Protein AF-A7TAX3-F1 (afdb_monomer)

Sequence (83 aa):
LQPGSVLHSDDWGAYRNITAHAPNVSSHRVVVHKDYFVDPVTGVNTQEIESTWARVKRMVKSKKGIPTADLQSHLDEVMWRQW

Mean predicted aligned error: 4.81 Å

Foldseek 3Di:
DAAAAEAEEEPPPVCPCVCVVVVSHPYYYYDHVVVPQAPPPPRDHCVVVVVLVVVLVVVCVVVVHDPPVCSVVSVVVSVVVPD

pLDDT: mean 89.55, std 3.57, range [66.81, 95.44]

Organism: Nematostella vectensis (NCBI:txid45351)

Nearest PDB structures (foldseek):
  8hnj-assembly1_A  TM=5.371E-01  e=4.673E+00  Escherichia coli 908519
  4f3p-assembly1_A  TM=5.593E-01  e=5.347E+00  Burkholderia pseudomallei 1710b
  3av0-assembly1_A  TM=2.934E-01  e=2.083E+00  Methanocaldococcus jannaschii
  7u0h-assembly1_n  TM=4.018E-01  e=7.000E+00  Saccharomyces cerevisiae BY4741
  7pic-assembly1_A  TM=2.804E-0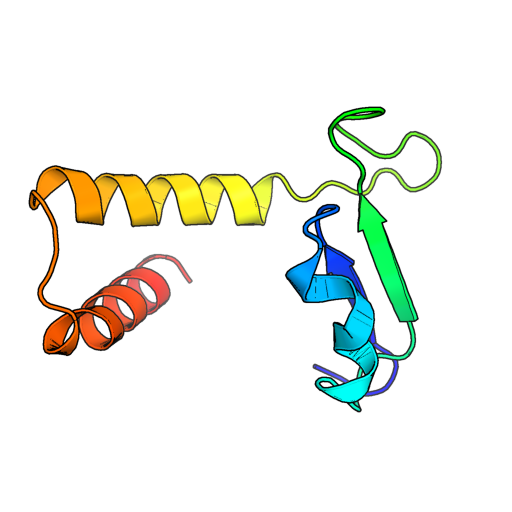1  e=7.000E+00  Mycoplasmoides pneumoniae M129

Structure (mmCIF, N/CA/C/O backbone):
data_AF-A7TAX3-F1
#
_entry.id   AF-A7TAX3-F1
#
loop_
_atom_site.group_PDB
_atom_site.id
_atom_site.type_symbol
_atom_site.label_atom_id
_atom_site.label_alt_id
_atom_site.label_comp_id
_atom_site.label_asym_id
_atom_site.label_entity_id
_atom_site.label_seq_id
_atom_site.pdbx_PDB_ins_code
_atom_site.Cartn_x
_atom_site.Cartn_y
_atom_site.Cartn_z
_atom_site.occupancy
_atom_site.B_iso_or_equiv
_atom_site.auth_seq_id
_atom_site.auth_comp_id
_atom_site.auth_asym_id
_atom_site.auth_atom_id
_atom_site.pdbx_PDB_model_num
ATOM 1 N N . LEU A 1 1 ? 0.447 -11.880 6.761 1.00 77.44 1 LEU A N 1
ATOM 2 C CA . LEU A 1 1 ? -0.615 -11.339 7.641 1.00 77.44 1 LEU A CA 1
ATOM 3 C C . LEU A 1 1 ? -1.047 -12.425 8.604 1.00 77.44 1 LEU A C 1
ATOM 5 O O . LEU A 1 1 ? -1.365 -13.522 8.144 1.00 77.44 1 LEU A O 1
ATOM 9 N N . GLN A 1 2 ? -0.994 -12.145 9.905 1.00 86.81 2 GLN A N 1
ATOM 10 C CA . GLN A 1 2 ? -1.471 -13.091 10.912 1.00 86.81 2 GLN A CA 1
ATOM 11 C C . GLN A 1 2 ? -3.001 -13.208 10.816 1.00 86.81 2 GLN A C 1
ATOM 13 O O . GLN A 1 2 ? -3.651 -12.206 10.500 1.00 86.81 2 GLN A O 1
ATOM 18 N N . PRO A 1 3 ? -3.586 -14.392 11.060 1.00 90.56 3 PRO A N 1
ATOM 19 C CA . PRO A 1 3 ? -5.034 -14.534 11.148 1.00 90.56 3 PRO A CA 1
ATOM 20 C C . PRO A 1 3 ? -5.620 -13.520 12.134 1.00 90.56 3 PRO A C 1
ATOM 22 O O . PRO A 1 3 ? -5.082 -13.328 13.221 1.00 90.56 3 PRO A O 1
ATOM 25 N N . GLY A 1 4 ? -6.704 -12.852 11.744 1.00 89.81 4 GLY A N 1
ATOM 26 C CA . GLY A 1 4 ? -7.345 -11.841 12.585 1.00 89.81 4 GLY A CA 1
ATOM 27 C C . GLY A 1 4 ? -6.853 -10.408 12.356 1.00 89.81 4 GLY A C 1
ATOM 28 O O . GLY A 1 4 ? -7.395 -9.496 12.977 1.00 89.81 4 GLY A O 1
ATOM 29 N N . SER A 1 5 ? -5.884 -10.184 11.458 1.00 91.25 5 SER A N 1
ATOM 30 C CA . SER A 1 5 ? -5.328 -8.846 11.188 1.00 91.25 5 SER A CA 1
ATOM 31 C C . SER A 1 5 ? -6.405 -7.856 10.733 1.00 91.25 5 SER A C 1
ATOM 33 O O . SER A 1 5 ? -7.277 -8.205 9.937 1.00 91.25 5 SER A O 1
ATOM 35 N N . VAL A 1 6 ? -6.299 -6.605 11.181 1.00 91.50 6 VAL A N 1
ATOM 36 C CA . VAL A 1 6 ? -7.078 -5.481 10.645 1.00 91.50 6 VAL A CA 1
ATOM 37 C C . VAL A 1 6 ? -6.238 -4.792 9.580 1.00 91.50 6 VAL A C 1
ATOM 39 O O . VAL A 1 6 ? -5.100 -4.407 9.844 1.00 91.50 6 VAL A O 1
ATOM 42 N N . LEU A 1 7 ? -6.783 -4.648 8.377 1.00 91.19 7 LEU A N 1
ATOM 43 C CA . LEU A 1 7 ? -6.124 -3.936 7.289 1.00 91.19 7 LEU A CA 1
ATOM 44 C C . LEU A 1 7 ? -6.622 -2.493 7.237 1.00 91.19 7 LEU A C 1
ATOM 46 O O . LEU A 1 7 ? -7.829 -2.264 7.247 1.00 91.19 7 LEU A O 1
ATOM 50 N N . HIS A 1 8 ? -5.702 -1.541 7.115 1.00 91.38 8 HIS A N 1
ATOM 51 C CA . HIS A 1 8 ? -6.007 -0.135 6.868 1.00 91.38 8 HIS A CA 1
ATOM 52 C C . HIS A 1 8 ? -5.491 0.275 5.483 1.00 91.38 8 HIS A C 1
ATOM 54 O O . HIS A 1 8 ? -4.354 -0.047 5.140 1.00 91.38 8 HIS A O 1
ATOM 60 N N . SER A 1 9 ? -6.310 0.968 4.691 1.00 91.38 9 SER A N 1
ATOM 61 C CA . SER A 1 9 ? -5.914 1.530 3.389 1.00 91.38 9 SER A CA 1
ATOM 62 C C . SER A 1 9 ? -6.510 2.917 3.165 1.00 91.38 9 SER A C 1
ATOM 64 O O . SER A 1 9 ? -7.375 3.353 3.924 1.00 91.38 9 SER A O 1
ATOM 66 N N . ASP A 1 10 ? -6.090 3.576 2.088 1.00 89.81 10 ASP A N 1
ATOM 67 C CA . ASP A 1 10 ? -6.801 4.729 1.533 1.00 89.81 10 ASP A CA 1
ATOM 68 C C . ASP A 1 10 ? -8.157 4.316 0.911 1.00 89.81 10 ASP A C 1
ATOM 70 O O . ASP A 1 10 ? -8.548 3.139 0.936 1.00 89.81 10 ASP A O 1
ATOM 74 N N . ASP A 1 11 ? -8.887 5.291 0.364 1.00 90.56 11 ASP A N 1
ATOM 75 C CA . ASP A 1 11 ? -10.208 5.114 -0.249 1.00 90.56 11 ASP A CA 1
ATOM 76 C C . ASP A 1 11 ? -10.166 4.692 -1.728 1.00 90.56 11 ASP A C 1
ATOM 78 O O . ASP A 1 11 ? -11.174 4.792 -2.443 1.00 90.56 11 ASP A O 1
ATOM 82 N N . TRP A 1 12 ? -9.031 4.167 -2.206 1.00 91.94 12 TRP A N 1
ATOM 83 C CA . TRP A 1 12 ? -8.918 3.747 -3.593 1.00 91.94 12 TRP A CA 1
ATOM 84 C C . TRP A 1 12 ? -9.864 2.579 -3.902 1.00 91.94 12 TRP A C 1
ATOM 86 O O . TRP A 1 12 ? -9.838 1.515 -3.280 1.00 91.94 12 TRP A O 1
ATOM 96 N N . GLY A 1 13 ? -10.701 2.758 -4.930 1.00 91.38 13 GLY A N 1
ATOM 97 C CA . GLY A 1 13 ? -11.768 1.815 -5.281 1.00 91.38 13 GLY A CA 1
ATOM 98 C C . GLY A 1 13 ? -11.310 0.378 -5.567 1.00 91.38 13 GLY A C 1
ATOM 99 O O . GLY A 1 13 ? -12.116 -0.541 -5.425 1.00 91.38 13 GLY A O 1
ATOM 100 N N . ALA A 1 14 ? -10.035 0.168 -5.912 1.00 90.94 14 ALA A N 1
ATOM 101 C CA . ALA A 1 14 ? -9.452 -1.159 -6.110 1.00 90.94 14 ALA A CA 1
ATOM 102 C C . ALA A 1 14 ? -9.445 -2.015 -4.827 1.00 90.94 14 ALA A C 1
ATOM 104 O O . ALA A 1 14 ? -9.475 -3.241 -4.910 1.00 90.94 14 ALA A O 1
A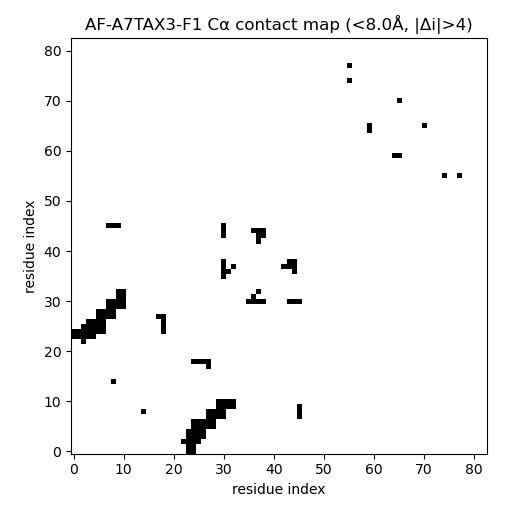TOM 105 N N . TYR A 1 15 ? -9.463 -1.393 -3.642 1.00 91.12 15 TYR A N 1
ATOM 106 C CA . TYR A 1 15 ? -9.413 -2.100 -2.360 1.00 91.12 15 TYR A CA 1
ATOM 107 C C . TYR A 1 15 ? -10.776 -2.552 -1.829 1.00 91.12 15 TYR A C 1
ATOM 109 O O . TYR A 1 15 ? -10.827 -3.277 -0.840 1.00 91.12 15 TYR A O 1
ATOM 117 N N . ARG A 1 16 ? -11.891 -2.204 -2.486 1.00 89.31 16 ARG A N 1
ATOM 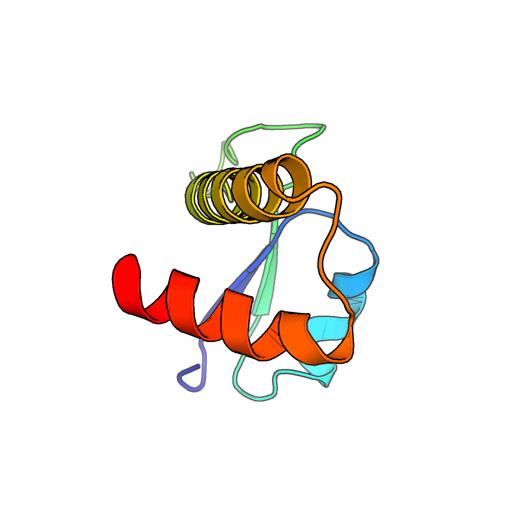118 C CA . ARG A 1 16 ? -13.252 -2.518 -1.998 1.00 89.31 16 ARG A CA 1
ATOM 119 C C . ARG A 1 16 ? -13.509 -4.003 -1.731 1.00 89.31 16 ARG A C 1
ATOM 121 O O . ARG A 1 16 ? -14.346 -4.320 -0.896 1.00 89.31 16 ARG A O 1
ATOM 128 N N . ASN A 1 17 ? -12.819 -4.897 -2.439 1.00 89.31 17 ASN A N 1
ATOM 129 C CA . ASN A 1 17 ? -12.981 -6.347 -2.301 1.00 89.31 17 ASN A CA 1
ATOM 130 C C . ASN A 1 17 ? -11.734 -7.035 -1.718 1.00 89.31 17 ASN A C 1
ATOM 132 O O . ASN A 1 17 ? -11.514 -8.223 -1.939 1.00 89.31 17 ASN A O 1
ATOM 136 N N . ILE A 1 18 ? -10.874 -6.301 -1.006 1.00 89.31 18 ILE A N 1
ATOM 137 C CA . ILE A 1 18 ? -9.576 -6.828 -0.562 1.00 89.31 18 ILE A CA 1
ATOM 138 C C . ILE A 1 18 ? -9.702 -8.011 0.402 1.00 89.31 18 ILE A C 1
ATOM 140 O O . ILE A 1 18 ? -8.870 -8.913 0.372 1.00 89.31 18 ILE A O 1
ATOM 144 N N . THR A 1 19 ? -10.769 -8.069 1.201 1.00 88.75 19 THR A N 1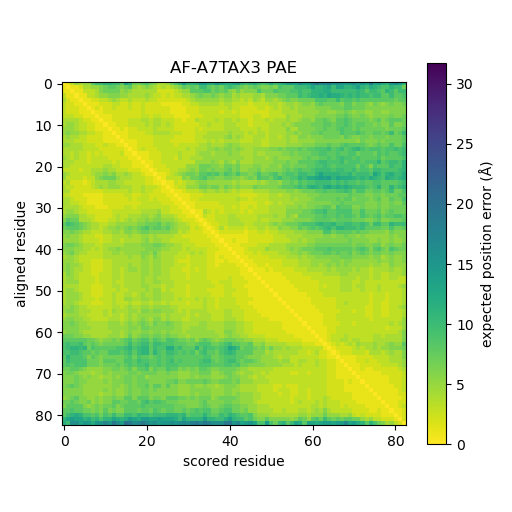
ATOM 145 C CA . THR A 1 19 ? -11.045 -9.190 2.113 1.00 88.75 19 THR A CA 1
ATOM 146 C C . THR A 1 19 ? -11.284 -10.506 1.372 1.00 88.75 19 THR A C 1
ATOM 148 O O . THR A 1 19 ? -10.906 -11.556 1.883 1.00 88.75 19 THR A O 1
ATOM 151 N N . ALA A 1 20 ? -11.805 -10.474 0.140 1.00 89.12 20 ALA A N 1
ATOM 152 C CA . ALA A 1 20 ? -11.934 -11.668 -0.700 1.00 89.12 20 ALA A CA 1
ATOM 153 C C . ALA A 1 20 ? -10.578 -12.201 -1.201 1.00 89.12 20 ALA A C 1
ATOM 155 O O . ALA A 1 20 ? -10.468 -13.368 -1.571 1.00 89.12 20 ALA A O 1
ATOM 156 N N . HIS A 1 21 ? -9.544 -11.356 -1.209 1.00 89.38 21 HIS A N 1
ATOM 157 C C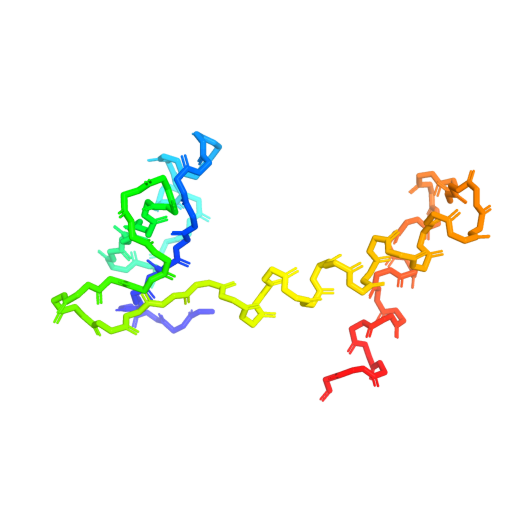A . HIS A 1 21 ? -8.197 -11.689 -1.681 1.00 89.38 21 HIS A CA 1
ATOM 158 C C . HIS A 1 21 ? -7.175 -11.835 -0.541 1.00 89.38 21 HIS A C 1
ATOM 160 O O . HIS A 1 21 ? -6.053 -12.283 -0.773 1.00 89.38 21 HIS A O 1
ATOM 166 N N . ALA A 1 22 ? -7.554 -11.491 0.692 1.00 89.69 22 ALA A N 1
ATOM 167 C CA . ALA A 1 22 ? -6.702 -11.535 1.874 1.00 89.69 22 ALA A CA 1
ATOM 168 C C . ALA A 1 22 ? -7.390 -12.336 2.999 1.00 89.69 22 ALA A C 1
ATOM 170 O O . ALA A 1 22 ? -7.889 -11.746 3.956 1.00 89.69 22 ALA A O 1
ATOM 171 N N . PRO A 1 23 ? -7.396 -13.683 2.930 1.00 86.31 23 PRO A N 1
ATOM 172 C CA . PRO A 1 23 ? -8.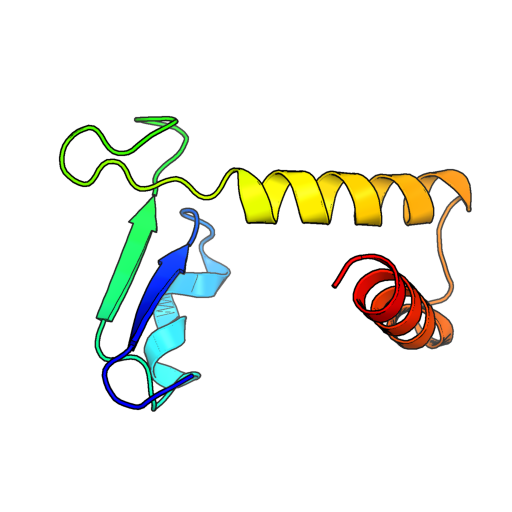198 -14.540 3.818 1.00 86.31 23 PRO A CA 1
ATOM 173 C C . PRO A 1 23 ? -7.819 -14.450 5.306 1.00 86.31 23 PRO A C 1
ATOM 175 O O . PRO A 1 23 ? -8.601 -14.833 6.169 1.00 86.31 23 PRO A O 1
ATOM 178 N N . ASN A 1 24 ? -6.634 -13.920 5.624 1.00 90.38 24 ASN A N 1
ATOM 179 C CA . ASN A 1 24 ? -6.177 -13.730 7.003 1.00 90.38 24 ASN A CA 1
ATOM 180 C C . ASN A 1 24 ? -6.603 -12.376 7.608 1.00 90.38 24 ASN A C 1
ATOM 182 O O . ASN A 1 24 ? -6.292 -12.108 8.771 1.00 90.38 24 ASN A O 1
ATOM 186 N N . VAL A 1 25 ? -7.276 -11.514 6.838 1.00 91.56 25 VAL A N 1
ATOM 187 C CA . VAL A 1 25 ? -7.768 -10.203 7.283 1.00 91.56 25 VAL A CA 1
ATOM 188 C C . VAL A 1 25 ? -9.178 -10.355 7.851 1.00 91.56 25 VAL A C 1
ATOM 190 O O . VAL A 1 25 ? -10.088 -10.789 7.153 1.00 91.56 25 VAL A O 1
ATOM 193 N N . SER A 1 26 ? -9.368 -9.978 9.116 1.00 89.38 26 SER A N 1
ATOM 194 C CA . SER A 1 26 ? -10.676 -10.020 9.789 1.00 89.38 26 SER A CA 1
ATOM 195 C C . SER A 1 26 ? -11.567 -8.836 9.427 1.00 89.38 26 SER A C 1
ATOM 197 O O . SER A 1 26 ? -12.789 -8.955 9.409 1.00 89.38 26 SER A O 1
ATOM 199 N N . SER A 1 27 ? -10.961 -7.678 9.164 1.00 90.12 27 SER A N 1
ATOM 200 C CA . SER A 1 27 ? -11.669 -6.460 8.788 1.00 90.12 27 S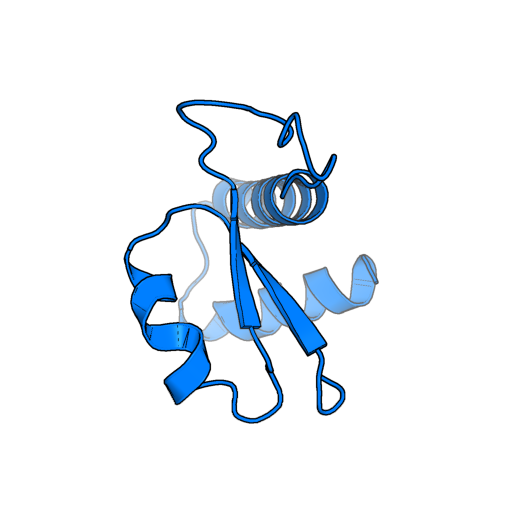ER A CA 1
ATOM 201 C C . SER A 1 27 ? -10.778 -5.531 7.973 1.00 90.12 27 SER A C 1
ATOM 203 O O . SER A 1 27 ? -9.558 -5.495 8.145 1.00 90.12 27 SER A O 1
ATOM 205 N N . HIS A 1 28 ? -11.411 -4.767 7.088 1.00 91.69 28 HIS A N 1
ATOM 206 C CA . HIS A 1 28 ? -10.773 -3.730 6.289 1.00 91.69 28 HIS A CA 1
ATOM 207 C C . HIS A 1 28 ? -11.364 -2.373 6.670 1.00 91.69 28 HIS A C 1
ATOM 209 O O . HIS A 1 28 ? -12.582 -2.201 6.686 1.00 91.69 28 HIS A O 1
ATOM 215 N N . ARG A 1 29 ? -10.494 -1.431 7.031 1.00 91.38 29 ARG A N 1
ATOM 216 C CA . ARG A 1 29 ? -10.824 -0.055 7.398 1.00 91.38 29 ARG A CA 1
ATOM 217 C C . ARG A 1 29 ? -10.204 0.896 6.381 1.00 91.38 29 ARG A C 1
ATOM 219 O O . ARG A 1 29 ? -9.094 0.669 5.904 1.00 91.38 29 ARG A O 1
ATOM 226 N N . VAL A 1 30 ? -10.923 1.967 6.078 1.00 91.12 30 VAL A N 1
ATOM 227 C CA . VAL A 1 30 ? -10.556 2.929 5.037 1.00 91.12 30 VAL A CA 1
ATOM 228 C C . VAL A 1 30 ? -10.333 4.299 5.666 1.00 91.12 30 VAL A C 1
ATOM 230 O O . VAL A 1 30 ? -11.171 4.762 6.435 1.00 91.12 30 VAL A O 1
ATOM 233 N N . VAL A 1 31 ? -9.217 4.941 5.323 1.00 89.62 31 VAL A N 1
ATOM 234 C CA . VAL A 1 31 ? -8.906 6.327 5.681 1.00 89.62 31 VAL A CA 1
ATOM 235 C C . VAL A 1 31 ? -9.203 7.219 4.477 1.00 89.62 31 VAL A C 1
ATOM 237 O O . VAL A 1 31 ? -8.506 7.179 3.461 1.00 89.62 31 VAL A O 1
ATOM 240 N N . VAL A 1 32 ? -10.252 8.036 4.586 1.00 89.88 32 VAL A N 1
ATOM 241 C CA . VAL A 1 32 ? -10.690 8.939 3.512 1.00 89.88 32 VAL A CA 1
ATOM 242 C C . VAL A 1 32 ? -9.944 10.271 3.621 1.00 89.88 32 VAL A C 1
ATOM 244 O O . VAL A 1 32 ? -10.325 11.155 4.387 1.00 89.88 32 VAL A O 1
ATOM 247 N N . HIS A 1 33 ? -8.896 10.436 2.811 1.00 84.69 33 HIS A N 1
ATOM 248 C CA . HIS A 1 33 ? -7.998 11.602 2.859 1.00 84.69 33 HIS A CA 1
ATOM 249 C C . HIS A 1 33 ? -8.671 12.910 2.436 1.00 84.69 33 HIS A C 1
ATOM 251 O O . HIS A 1 33 ? -8.191 13.994 2.766 1.00 84.69 33 HIS A O 1
ATOM 257 N N . LYS A 1 34 ? -9.790 12.814 1.709 1.00 88.06 34 LYS A N 1
ATOM 258 C CA . LYS A 1 34 ? -10.621 13.966 1.359 1.00 88.06 34 LYS A CA 1
ATOM 259 C C . LYS A 1 34 ? -11.246 14.619 2.593 1.00 88.06 34 LYS A C 1
ATOM 261 O O . LYS A 1 34 ? -11.382 15.839 2.614 1.00 88.06 34 LYS A O 1
ATOM 266 N N . ASP A 1 35 ? -11.625 13.811 3.577 1.00 89.81 35 ASP A N 1
ATOM 267 C CA . ASP A 1 35 ? -12.336 14.281 4.762 1.00 89.81 35 ASP A CA 1
ATOM 268 C C . ASP A 1 35 ? -11.348 14.583 5.889 1.00 89.81 35 ASP A C 1
ATOM 270 O O . ASP A 1 35 ? -11.388 15.663 6.480 1.00 89.81 35 ASP A O 1
ATOM 274 N N . TYR A 1 36 ? -10.418 13.656 6.147 1.00 87.62 36 TYR A N 1
ATOM 275 C CA . TYR A 1 36 ? -9.420 13.792 7.201 1.00 87.62 36 TYR A CA 1
ATOM 276 C C . TYR A 1 36 ? -8.081 13.174 6.795 1.00 87.62 36 TYR A C 1
ATOM 278 O O . TYR A 1 36 ? -8.009 12.034 6.349 1.00 87.62 36 TYR A O 1
ATOM 286 N N . PHE A 1 37 ? -6.999 13.918 7.018 1.00 86.50 37 PHE A N 1
ATOM 287 C CA . PHE A 1 37 ? -5.629 13.434 6.816 1.00 86.50 37 PHE A CA 1
ATOM 288 C C . PHE A 1 37 ? -5.191 12.400 7.870 1.00 86.50 37 PHE A C 1
ATOM 290 O O . PHE A 1 37 ? -4.364 11.531 7.613 1.00 86.50 37 PHE A O 1
ATOM 297 N N . VAL A 1 38 ? -5.758 12.507 9.071 1.00 90.62 38 VAL A N 1
ATOM 298 C CA . VAL A 1 38 ? -5.648 11.540 10.165 1.00 90.62 38 VAL A CA 1
ATOM 299 C C . VAL A 1 38 ? -7.065 11.310 10.663 1.00 90.62 38 VAL A C 1
ATOM 301 O O . VAL A 1 38 ? -7.762 12.284 10.944 1.00 90.62 38 VAL A O 1
ATOM 304 N N . ASP A 1 39 ? -7.499 10.056 10.765 1.00 89.62 39 ASP A N 1
ATOM 305 C CA . ASP A 1 39 ? -8.826 9.726 11.287 1.00 89.62 39 ASP A CA 1
ATOM 306 C C . ASP A 1 39 ? -8.979 10.294 12.717 1.00 89.62 39 ASP A C 1
ATOM 308 O O . ASP A 1 39 ? -8.198 9.931 13.601 1.00 89.62 39 ASP A O 1
ATOM 312 N N . PRO A 1 40 ? -9.960 11.178 12.981 1.00 89.88 40 PRO A N 1
ATOM 313 C CA . PRO A 1 40 ? -10.094 11.845 14.275 1.00 89.88 40 PRO A CA 1
ATOM 314 C C . PRO A 1 40 ? -10.585 10.923 15.402 1.00 89.88 40 PRO A C 1
ATOM 316 O O . PRO A 1 40 ? -10.456 11.274 16.572 1.00 89.88 40 PRO A O 1
ATOM 319 N N . VAL A 1 41 ? -11.161 9.763 15.074 1.00 90.31 41 VAL A N 1
ATOM 320 C CA . VAL A 1 41 ? -11.661 8.775 16.039 1.00 90.31 41 VAL A CA 1
ATOM 321 C C . VAL A 1 41 ? -10.580 7.751 16.362 1.00 90.31 41 VAL A C 1
ATOM 323 O O . VAL A 1 41 ? -10.369 7.416 17.526 1.00 90.31 41 VAL A O 1
ATOM 326 N N . THR A 1 42 ? -9.906 7.229 15.337 1.00 89.31 42 THR A N 1
ATOM 327 C CA . THR A 1 42 ? -8.952 6.121 15.500 1.00 89.31 42 THR A CA 1
ATOM 328 C C . THR A 1 42 ? -7.491 6.563 15.534 1.00 89.31 42 THR A C 1
ATOM 330 O O . THR A 1 42 ? -6.636 5.787 15.956 1.00 89.31 42 THR A O 1
ATOM 333 N N . GLY A 1 43 ? -7.183 7.785 15.090 1.00 91.19 43 GLY A N 1
ATOM 334 C CA . GLY A 1 43 ? -5.818 8.297 14.937 1.00 91.19 43 GLY A CA 1
ATOM 335 C C . GLY A 1 43 ? -5.040 7.675 13.771 1.00 91.19 43 GLY A C 1
ATOM 336 O O . GLY A 1 43 ? -3.867 7.998 13.575 1.00 91.19 43 GLY A O 1
ATOM 337 N N . VAL A 1 44 ? -5.657 6.776 12.996 1.00 92.31 44 VAL A N 1
ATOM 338 C CA . VAL A 1 44 ? -4.981 6.065 11.908 1.00 92.31 44 VAL A 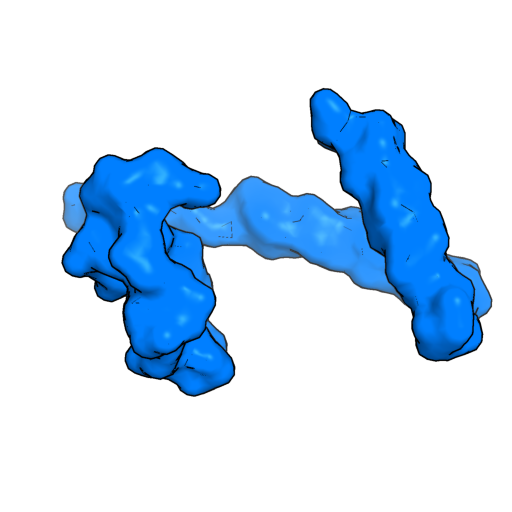CA 1
ATOM 339 C C . VAL A 1 44 ? -4.802 6.970 10.691 1.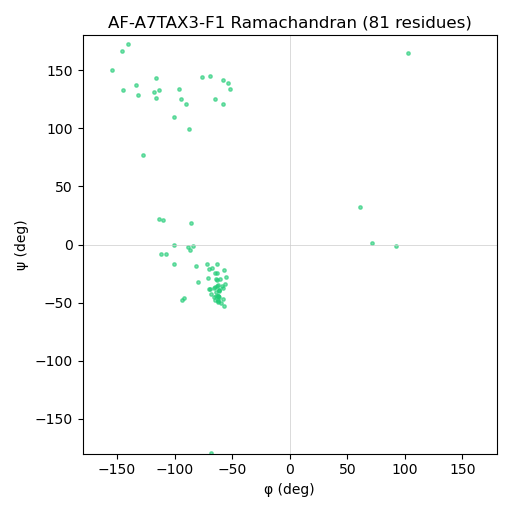00 92.31 44 VAL A C 1
ATOM 341 O O . VAL A 1 44 ? -5.650 7.798 10.364 1.00 92.31 44 VAL A O 1
ATOM 344 N N . ASN A 1 45 ? -3.680 6.788 10.003 1.00 91.94 45 ASN A N 1
ATOM 345 C CA . ASN A 1 45 ? -3.358 7.416 8.729 1.00 91.94 45 ASN A CA 1
ATOM 346 C C . ASN A 1 45 ? -2.529 6.445 7.868 1.00 91.94 45 ASN A C 1
ATOM 348 O O . ASN A 1 45 ? -2.022 5.442 8.373 1.00 91.94 45 ASN A O 1
ATOM 352 N N . THR A 1 46 ? -2.380 6.746 6.577 1.00 91.31 46 THR A N 1
ATOM 353 C CA . THR A 1 46 ? -1.574 5.958 5.622 1.00 91.31 46 THR A CA 1
ATOM 354 C C . THR A 1 46 ? -0.302 6.690 5.179 1.00 91.31 46 THR A C 1
ATOM 356 O O . THR A 1 46 ? 0.315 6.342 4.173 1.00 91.31 46 THR A O 1
ATOM 359 N N . GLN A 1 47 ? 0.154 7.672 5.963 1.00 89.88 47 GLN A N 1
ATOM 360 C CA . GLN A 1 47 ? 1.269 8.556 5.604 1.00 89.88 47 GLN A CA 1
ATOM 361 C C . GLN A 1 47 ? 2.596 7.835 5.390 1.00 89.88 47 GLN A C 1
ATOM 363 O O . GLN A 1 47 ? 3.365 8.193 4.495 1.00 89.88 47 GLN A O 1
ATOM 368 N N . GLU A 1 48 ? 2.888 6.830 6.213 1.00 89.69 48 GLU A N 1
ATOM 369 C CA . GLU A 1 48 ? 4.134 6.072 6.114 1.00 89.69 48 GLU A CA 1
ATOM 370 C C . GLU A 1 48 ? 4.228 5.343 4.767 1.00 89.69 48 GLU A C 1
ATOM 372 O O . GLU A 1 48 ? 5.222 5.471 4.041 1.00 89.69 48 GLU A O 1
ATOM 377 N N . ILE A 1 49 ? 3.164 4.627 4.390 1.00 88.50 49 ILE A N 1
ATOM 378 C CA . ILE A 1 49 ? 3.134 3.875 3.138 1.00 88.50 49 ILE A CA 1
ATOM 379 C C . ILE A 1 49 ? 3.073 4.818 1.927 1.00 88.50 49 ILE A C 1
ATOM 381 O O . ILE A 1 49 ? 3.782 4.598 0.944 1.00 88.50 49 ILE A O 1
ATOM 385 N N . GLU A 1 50 ? 2.329 5.924 2.007 1.00 90.50 50 GLU A N 1
ATOM 386 C CA . GLU A 1 50 ? 2.286 6.950 0.957 1.00 90.50 50 GLU A CA 1
ATOM 387 C C . GLU A 1 50 ? 3.648 7.610 0.723 1.00 90.50 50 GLU A C 1
ATOM 389 O O . GLU A 1 50 ? 4.091 7.747 -0.425 1.00 90.50 50 GLU A O 1
ATOM 394 N N . SER A 1 51 ? 4.349 7.962 1.802 1.00 91.06 51 SER A N 1
ATOM 395 C CA . SER A 1 51 ? 5.697 8.537 1.753 1.00 91.06 51 SER A CA 1
ATOM 396 C C . SER A 1 51 ? 6.709 7.548 1.172 1.00 91.06 51 SER A C 1
ATOM 398 O O . SER A 1 51 ? 7.533 7.916 0.325 1.00 91.06 51 SER A O 1
ATOM 400 N N . THR A 1 52 ? 6.606 6.274 1.554 1.00 90.50 52 THR A N 1
ATOM 401 C CA . THR A 1 52 ? 7.428 5.186 1.007 1.00 90.50 52 THR A CA 1
ATOM 402 C C . THR A 1 52 ? 7.224 5.062 -0.505 1.00 90.50 52 THR A C 1
ATOM 404 O O . THR A 1 52 ? 8.184 5.139 -1.281 1.00 90.50 52 THR A O 1
ATOM 407 N N . TRP A 1 53 ? 5.971 4.998 -0.966 1.00 90.81 53 TRP A N 1
ATOM 408 C CA . TRP A 1 53 ? 5.655 4.963 -2.396 1.00 90.81 53 TRP A CA 1
ATOM 409 C C . TRP A 1 53 ? 6.092 6.225 -3.138 1.00 90.81 53 TRP A C 1
ATOM 411 O O . TRP A 1 53 ? 6.513 6.145 -4.295 1.00 90.81 53 TRP A O 1
ATOM 421 N N . ALA A 1 54 ? 6.016 7.401 -2.515 1.00 92.75 54 ALA A N 1
ATOM 422 C CA . ALA A 1 54 ? 6.506 8.639 -3.112 1.00 92.75 54 ALA A CA 1
ATOM 423 C C . ALA A 1 54 ? 8.018 8.573 -3.393 1.00 92.75 54 ALA A C 1
ATOM 425 O O . ALA A 1 54 ? 8.460 8.990 -4.471 1.00 92.75 54 ALA A O 1
ATOM 426 N N . ARG A 1 55 ? 8.806 7.990 -2.480 1.00 90.25 55 ARG A N 1
ATOM 427 C CA . ARG A 1 55 ? 10.250 7.771 -2.660 1.00 90.25 55 ARG A CA 1
ATOM 428 C C . ARG A 1 55 ? 10.544 6.769 -3.779 1.00 90.25 55 ARG A C 1
ATOM 430 O O . ARG A 1 55 ? 11.372 7.069 -4.641 1.00 90.25 55 ARG A O 1
ATOM 437 N N . VAL A 1 56 ? 9.828 5.641 -3.824 1.00 90.19 56 VAL A N 1
ATOM 438 C CA . VAL A 1 56 ? 9.938 4.648 -4.913 1.00 90.19 56 VAL A CA 1
ATOM 439 C C . VAL A 1 56 ? 9.641 5.308 -6.264 1.00 90.19 56 VAL A C 1
ATOM 441 O O . VAL A 1 56 ? 10.468 5.281 -7.176 1.00 90.19 56 VAL A O 1
ATOM 444 N N . LYS A 1 57 ? 8.497 5.996 -6.381 1.00 89.69 57 LYS A N 1
ATOM 445 C CA . LYS A 1 57 ? 8.085 6.687 -7.614 1.00 89.69 57 LYS A CA 1
ATOM 446 C C . LYS A 1 57 ? 9.099 7.740 -8.055 1.00 89.69 57 LYS A C 1
ATOM 448 O O . LYS A 1 57 ? 9.304 7.914 -9.255 1.00 89.69 57 LYS A O 1
ATOM 453 N N . ARG A 1 58 ? 9.744 8.446 -7.119 1.00 91.06 58 ARG A N 1
ATOM 454 C CA . ARG A 1 58 ? 10.789 9.432 -7.435 1.00 91.06 58 ARG A CA 1
ATOM 455 C C . ARG A 1 58 ? 11.992 8.782 -8.121 1.00 91.06 58 ARG A C 1
ATOM 457 O O . ARG A 1 58 ? 12.452 9.318 -9.123 1.00 91.06 58 ARG A O 1
ATOM 464 N N . MET A 1 59 ? 12.450 7.629 -7.631 1.00 87.50 59 MET A N 1
ATOM 465 C CA . MET A 1 59 ? 13.547 6.864 -8.242 1.00 87.50 59 MET A CA 1
ATOM 466 C C . MET A 1 59 ? 13.190 6.388 -9.658 1.00 87.50 59 MET A C 1
ATOM 468 O O . MET A 1 59 ? 13.976 6.554 -10.593 1.00 87.50 59 MET A O 1
ATOM 472 N N . VAL A 1 60 ? 11.977 5.862 -9.846 1.00 89.31 60 VAL A N 1
ATOM 473 C CA . VAL A 1 60 ? 11.502 5.428 -11.171 1.00 89.31 60 VAL A CA 1
ATOM 474 C C . VAL A 1 60 ? 11.463 6.613 -12.143 1.00 89.31 60 VAL A C 1
ATOM 476 O O . VAL A 1 60 ? 11.950 6.528 -13.272 1.00 89.31 60 VAL A O 1
ATOM 479 N N . LYS A 1 61 ? 10.937 7.760 -11.695 1.00 90.50 61 LYS A N 1
ATOM 480 C CA . LYS A 1 61 ? 10.863 8.983 -12.505 1.00 90.50 61 LYS A CA 1
ATOM 481 C C . LYS A 1 61 ? 12.240 9.556 -12.841 1.00 90.50 61 LYS A C 1
ATOM 483 O O . LYS A 1 61 ? 12.422 10.011 -13.967 1.00 90.50 61 LYS A O 1
ATOM 488 N N . SER A 1 62 ? 13.218 9.505 -11.931 1.00 90.75 62 SER A N 1
ATOM 489 C CA . SER A 1 62 ? 14.579 9.987 -12.223 1.00 90.75 62 SER A CA 1
ATOM 490 C C . SER A 1 62 ? 15.277 9.170 -13.312 1.00 90.75 62 SER A C 1
ATOM 492 O O . SER A 1 62 ? 16.141 9.696 -14.006 1.00 90.75 62 SER A O 1
ATOM 494 N N . LYS A 1 63 ? 14.868 7.911 -13.507 1.00 89.12 63 LYS A N 1
ATOM 495 C CA . LYS A 1 63 ? 15.330 7.041 -14.600 1.00 89.12 63 LYS A CA 1
ATOM 496 C C . LYS A 1 63 ? 14.566 7.251 -15.918 1.00 89.12 63 LYS A C 1
ATOM 498 O O . LYS A 1 63 ? 14.904 6.623 -16.912 1.00 89.12 63 LYS A O 1
ATOM 503 N N . LYS A 1 64 ? 13.576 8.158 -15.945 1.00 91.38 64 LYS A N 1
ATOM 504 C CA . LYS A 1 64 ? 12.632 8.382 -17.061 1.00 91.38 64 LYS A CA 1
ATOM 505 C C . LYS A 1 64 ? 11.782 7.149 -17.393 1.00 91.38 64 LYS A C 1
ATOM 507 O O . LYS A 1 64 ? 11.373 6.960 -18.534 1.00 91.38 64 LYS A O 1
ATOM 512 N N . GLY A 1 65 ? 11.477 6.352 -16.372 1.00 88.00 65 GLY A N 1
ATOM 513 C CA . GLY A 1 65 ? 10.807 5.066 -16.517 1.00 88.00 65 GLY A CA 1
ATOM 514 C C . GLY A 1 65 ? 11.781 3.900 -16.382 1.00 88.00 65 GLY A C 1
ATOM 515 O O . GLY A 1 65 ? 12.997 4.065 -16.391 1.00 88.00 65 GLY A O 1
ATOM 516 N N . ILE A 1 66 ? 11.215 2.715 -16.192 1.00 90.31 66 ILE A N 1
ATOM 517 C CA . ILE A 1 66 ? 11.934 1.445 -16.093 1.00 90.31 66 ILE A CA 1
ATOM 518 C C . ILE A 1 66 ? 11.165 0.466 -16.985 1.00 90.31 66 ILE A C 1
ATOM 520 O O . ILE A 1 66 ? 9.928 0.496 -16.952 1.00 90.31 66 ILE A O 1
ATOM 524 N N . PRO A 1 67 ? 11.840 -0.370 -17.791 1.00 93.50 67 PRO A N 1
ATOM 525 C CA . PRO A 1 67 ? 11.170 -1.434 -18.524 1.00 93.50 67 PRO A CA 1
ATOM 526 C C . PRO A 1 67 ? 10.348 -2.307 -17.575 1.00 93.50 67 PRO A C 1
ATOM 528 O O . PRO A 1 67 ? 10.802 -2.642 -16.484 1.00 93.50 67 PRO A O 1
ATOM 531 N N . THR A 1 68 ? 9.145 -2.713 -17.980 1.00 90.88 68 THR A N 1
ATOM 532 C CA . THR A 1 68 ? 8.265 -3.534 -17.128 1.00 90.88 68 THR A CA 1
ATOM 533 C C . THR A 1 68 ? 8.939 -4.830 -16.673 1.00 90.88 68 THR A C 1
ATOM 535 O O . THR A 1 68 ? 8.731 -5.250 -15.539 1.00 90.88 68 THR A O 1
ATOM 538 N N . ALA A 1 69 ? 9.795 -5.416 -17.518 1.00 95.44 69 ALA A N 1
ATOM 539 C CA . ALA A 1 69 ? 10.588 -6.601 -17.190 1.00 95.44 69 ALA A CA 1
ATOM 540 C C . ALA A 1 69 ? 11.543 -6.388 -15.997 1.00 95.44 69 ALA A C 1
ATOM 542 O O . ALA A 1 69 ? 11.790 -7.323 -15.242 1.00 95.44 69 ALA A O 1
ATOM 543 N N . ASP A 1 70 ? 12.014 -5.156 -15.786 1.00 92.50 70 ASP A N 1
ATOM 544 C CA . ASP A 1 70 ? 12.962 -4.794 -14.726 1.00 92.50 70 ASP A CA 1
ATOM 545 C C . ASP A 1 70 ? 12.278 -4.139 -13.517 1.00 92.50 70 ASP A C 1
ATOM 547 O O . ASP A 1 70 ? 12.944 -3.742 -12.558 1.00 92.50 70 ASP A O 1
ATOM 551 N N . LEU A 1 71 ? 10.951 -3.963 -13.552 1.00 90.31 71 LEU A N 1
ATOM 552 C CA . LEU A 1 71 ? 10.227 -3.283 -12.480 1.00 90.31 71 LEU A CA 1
ATOM 553 C C . LEU A 1 71 ? 10.331 -4.064 -11.168 1.00 90.31 71 LEU A C 1
ATOM 555 O O . LEU A 1 71 ? 10.595 -3.461 -10.130 1.00 90.31 71 LEU A O 1
ATOM 559 N N . GLN A 1 72 ? 10.163 -5.388 -11.219 1.00 92.69 72 GLN A N 1
ATOM 560 C CA . GLN A 1 72 ? 10.194 -6.226 -10.021 1.00 92.69 72 GLN A CA 1
ATOM 561 C C . GLN A 1 72 ? 11.560 -6.169 -9.330 1.00 92.69 72 GLN A C 1
ATOM 563 O O . GLN A 1 72 ? 11.617 -5.883 -8.141 1.00 92.69 72 GLN A O 1
ATOM 568 N N . SER A 1 73 ? 12.657 -6.321 -10.077 1.00 92.38 73 SER A N 1
ATOM 569 C CA . SER A 1 73 ? 14.011 -6.269 -9.508 1.00 92.38 73 SER A CA 1
ATOM 570 C C . SER A 1 73 ? 14.333 -4.908 -8.883 1.00 92.38 73 SER A C 1
ATOM 572 O O . SER A 1 73 ? 14.991 -4.837 -7.847 1.00 92.38 73 SER A O 1
ATOM 574 N N . HIS A 1 74 ? 13.825 -3.814 -9.459 1.00 89.19 74 HIS A N 1
ATOM 575 C CA . HIS A 1 74 ? 13.951 -2.488 -8.857 1.00 89.19 74 HIS A CA 1
ATOM 576 C C . HIS A 1 74 ? 13.120 -2.326 -7.582 1.00 89.19 74 HIS A C 1
ATOM 578 O O . HIS A 1 74 ? 13.571 -1.644 -6.662 1.00 89.19 74 HIS A O 1
ATOM 584 N N . LEU A 1 75 ? 11.914 -2.899 -7.528 1.00 89.69 75 LEU A N 1
ATOM 585 C CA . LEU A 1 75 ? 11.110 -2.905 -6.308 1.00 89.69 75 LEU A CA 1
ATOM 586 C C . LEU A 1 75 ? 11.813 -3.718 -5.218 1.00 89.69 75 LEU A C 1
ATOM 588 O O . LEU A 1 75 ? 11.985 -3.197 -4.121 1.00 89.69 75 LEU A O 1
ATOM 592 N N . ASP A 1 76 ? 12.298 -4.917 -5.539 1.00 91.69 76 ASP A N 1
ATOM 593 C CA . ASP A 1 76 ? 13.008 -5.794 -4.602 1.00 91.69 76 ASP A CA 1
ATOM 594 C C . ASP A 1 76 ? 14.246 -5.104 -4.008 1.00 91.69 76 ASP A C 1
ATOM 596 O O . ASP A 1 76 ? 14.416 -5.075 -2.791 1.00 91.69 76 ASP A O 1
ATOM 600 N N . GLU A 1 77 ? 15.064 -4.458 -4.845 1.00 90.75 77 GLU A N 1
ATOM 601 C CA . GLU A 1 77 ? 16.243 -3.701 -4.404 1.00 90.75 77 GLU A CA 1
ATOM 602 C C . GLU A 1 77 ? 15.870 -2.528 -3.481 1.00 90.75 77 GLU A C 1
ATOM 604 O O . GLU A 1 77 ? 16.564 -2.237 -2.503 1.00 90.75 77 GLU A O 1
ATOM 609 N N . VAL A 1 78 ? 14.771 -1.827 -3.779 1.00 86.62 78 VAL A N 1
ATOM 610 C CA . VAL A 1 78 ? 14.300 -0.726 -2.931 1.00 86.62 78 VAL A CA 1
ATOM 611 C C . VAL A 1 78 ? 13.794 -1.241 -1.589 1.00 86.62 78 VAL A C 1
ATOM 613 O O . VAL A 1 78 ? 14.111 -0.624 -0.571 1.00 86.62 78 VAL A O 1
ATOM 616 N N . MET A 1 79 ? 13.046 -2.343 -1.584 1.00 87.94 79 MET A N 1
ATOM 617 C CA . MET A 1 79 ? 12.558 -2.966 -0.356 1.00 87.94 79 MET A CA 1
ATOM 618 C C . MET A 1 79 ? 13.736 -3.440 0.499 1.00 87.94 79 MET A C 1
ATOM 620 O O . MET A 1 79 ? 13.822 -3.045 1.654 1.00 87.94 79 MET A O 1
ATOM 624 N N . TRP A 1 80 ? 14.702 -4.157 -0.085 1.00 89.06 80 TRP A N 1
ATOM 625 C CA . TRP A 1 80 ? 15.900 -4.643 0.613 1.00 89.06 80 TRP A CA 1
ATOM 626 C C . TRP A 1 80 ? 16.743 -3.532 1.256 1.00 89.06 80 TRP A C 1
ATOM 628 O O . TRP A 1 80 ? 17.312 -3.712 2.325 1.00 89.06 80 TRP A O 1
ATOM 638 N N . ARG A 1 81 ? 16.873 -2.370 0.607 1.00 86.88 81 ARG A N 1
ATOM 639 C CA . ARG A 1 81 ? 17.696 -1.268 1.141 1.00 86.88 81 ARG A CA 1
ATOM 640 C C . ARG A 1 81 ? 17.000 -0.414 2.192 1.00 86.88 81 ARG A C 1
ATOM 642 O O . ARG A 1 81 ? 17.672 0.395 2.831 1.00 86.88 81 ARG A O 1
ATOM 649 N N . GLN A 1 82 ? 15.675 -0.464 2.268 1.00 78.25 82 GLN A N 1
ATOM 650 C CA . GLN A 1 82 ? 14.890 0.442 3.110 1.00 78.25 82 GLN A CA 1
ATOM 651 C C . GLN A 1 82 ? 14.209 -0.258 4.287 1.00 78.25 82 GLN A C 1
ATOM 653 O O . GLN A 1 82 ? 13.643 0.448 5.118 1.00 78.25 82 GLN A O 1
ATOM 658 N N . TRP A 1 83 ? 14.245 -1.591 4.333 1.00 66.81 83 TRP A N 1
ATOM 659 C CA . TRP A 1 83 ? 13.634 -2.449 5.348 1.00 66.81 83 TRP A CA 1
ATOM 660 C C . TRP A 1 83 ? 14.700 -3.389 5.908 1.00 66.81 83 TRP A C 1
ATOM 662 O O . TRP A 1 83 ? 14.694 -3.599 7.140 1.00 66.81 83 TRP A O 1
#

Solvent-accessible surface area (backbone atoms only — not comparable to full-atom values): 5158 Å² total; per-residue (Å²): 124,60,76,67,35,74,44,78,44,62,70,57,76,86,56,80,60,43,60,84,76,33,84,34,43,70,44,80,46,70,44,49,61,89,84,36,76,47,38,90,89,79,65,50,62,62,62,69,63,52,52,52,49,51,54,55,52,48,56,41,54,75,61,76,52,68,59,77,90,52,42,62,62,54,49,51,54,52,50,67,75,76,109

Radius of gyration: 15.44 Å; Cα contacts (8 Å, |Δi|>4): 71; chains: 1; bounding box: 31×29×35 Å

Secondary structure (DSSP, 8-state):
--TTEEEEEES-GGGGGHHHH-TTEEEEEEE-TTT-SS-TTT----HHHHHHHHHHHHHHHHTT---HHHHHHHHHHHHHHH-

InterPro domains:
  IPR024445 ISXO2-like transposase domain [PF12762] (2-81)
  IPR053164 IS1016-like transposase [PTHR47163] (1-83)